Protein AF-A0A222NUR9-F1 (afdb_monomer_lite)

Sequence (170 aa):
LKLKMSQKSSRAAVRRMSTGLSREEIRELKDIFQMFDADDSGTIDTAELGGIMKMLGKNLKEKELKRMIKKIDTDGNGTVDFPEFVQYICTHSHPVDEEEELREAFKVFDKNGDGLITAGEVKQVLKSMGENLSDEEIHKMIVSVGKSGAEQINYEDFVELAKRKKEEYD

Foldseek 3Di:
DDDDDPPPVVVVVLVVLVPDDDPVRLVVLVVVVCQLPVVPPQWHALVSVQVVCVVVVHRDDSVVSQVVQVVQPPVPPRIHHSVSSSVCCSVCVDCVVVLVVLVVVQCQQCVVPPQKGALVSVCVSCVVVVHHDDSVVSQCLCVVQPPPPDRIDGSVSSSVSVVVVVVVVD

Radius of gyration: 20.98 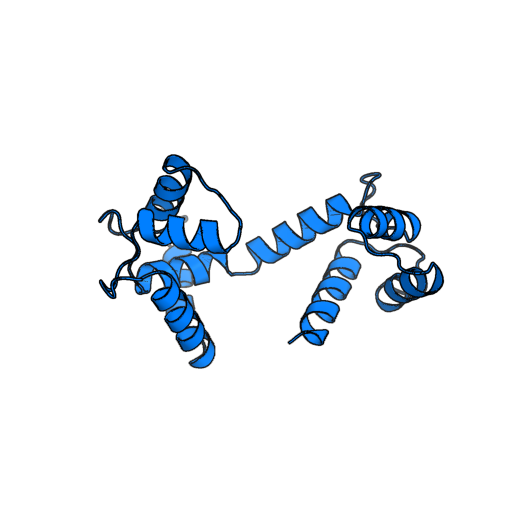Å; chains: 1; bounding box: 42×43×56 Å

InterPro domains:
  IPR002048 EF-hand domain [PF13499] (28-89)
  IPR002048 EF-hand domain [PF13499] (99-162)
  IPR002048 EF-hand domain [PS50222] (24-59)
  IPR002048 EF-hand domain [PS50222] (60-95)
  IPR002048 EF-hand domain [PS50222] (97-132)
  IPR002048 EF-hand domain [SM00054] (28-56)
  IPR002048 EF-hand domain [SM00054] (64-92)
  IPR002048 EF-hand domain [SM00054] (101-129)
  IPR002048 EF-hand domain [SM00054] (137-165)
  IPR011992 EF-hand domain pair [SSF47473] (11-163)
  IPR018247 EF-Hand 1, calcium-binding site [PS00018] (37-49)
  IPR018247 EF-Hand 1, calcium-binding site [PS00018] (73-85)
  IPR018247 EF-Hand 1, calcium-binding site [PS00018] (110-122)
  IPR050230 Calmodulin/Myosin light chain/Troponin C-like [PTHR23048] (19-163)

Secondary structure (DSSP, 8-state):
---SSSSHHHHHHHHHHTT---HHHHHHHHHHHHHH-TT--SEE-HHHHHHHHHHTT----HHHHHHHHHHH-SS-SSSEEHHHHHHHHHHHSSTHHHHHHHHHHHHHH-SS-SS-EEHHHHHHHHHHTT----HHHHHHHHHHHSTTS-SEE-HHHHHHHHHHHHTTT-

pLDDT: mean 72.7, std 15.61, range [35.75, 89.69]

Structure (mmCIF, N/CA/C/O backbone):
data_AF-A0A222NUR9-F1
#
_entry.id   AF-A0A222NUR9-F1
#
loop_
_atom_site.group_PDB
_atom_site.id
_atom_site.type_symbol
_atom_site.label_atom_id
_atom_site.label_alt_id
_atom_site.label_comp_id
_atom_site.label_asym_id
_atom_site.label_entity_id
_atom_site.label_seq_id
_atom_site.pdbx_PDB_ins_code
_atom_site.Cartn_x
_atom_site.Cartn_y
_atom_site.Cartn_z
_atom_site.occupancy
_atom_site.B_iso_or_equiv
_atom_site.auth_seq_id
_atom_site.auth_comp_id
_atom_site.auth_asym_id
_atom_site.auth_atom_id
_atom_site.pdbx_PDB_model_num
ATOM 1 N N . LEU A 1 1 ? 13.372 -29.214 25.435 1.00 37.06 1 LEU A N 1
ATOM 2 C CA . LEU A 1 1 ? 13.707 -27.773 25.559 1.00 37.06 1 LEU A CA 1
ATOM 3 C C . LEU A 1 1 ? 13.800 -27.131 24.170 1.00 37.06 1 LEU A C 1
ATOM 5 O O . LEU A 1 1 ? 14.892 -26.952 23.655 1.00 37.06 1 LEU A O 1
ATOM 9 N N . LYS A 1 2 ? 12.672 -26.821 23.522 1.00 39.59 2 LYS A N 1
ATOM 10 C CA . LYS A 1 2 ? 12.656 -26.067 22.255 1.00 39.59 2 LYS A CA 1
ATOM 11 C C . LYS A 1 2 ? 11.380 -25.236 22.183 1.00 39.59 2 LYS A C 1
ATOM 13 O O . LYS A 1 2 ? 10.421 -25.695 21.589 1.00 39.59 2 LYS A O 1
ATOM 18 N N . LEU A 1 3 ? 11.343 -24.069 22.836 1.00 35.84 3 LEU A N 1
ATOM 19 C CA . LEU A 1 3 ? 10.301 -23.060 22.578 1.00 35.84 3 LEU A CA 1
ATOM 20 C C . LEU A 1 3 ? 10.593 -21.703 23.252 1.00 35.84 3 LEU A C 1
ATOM 22 O O . LEU A 1 3 ? 9.815 -21.246 24.078 1.00 35.84 3 LEU A O 1
ATOM 26 N N . LYS A 1 4 ? 11.729 -21.046 22.966 1.00 40.03 4 LYS A N 1
ATOM 27 C CA . LYS A 1 4 ? 11.968 -19.661 23.456 1.00 40.03 4 LYS A CA 1
ATOM 28 C C . LYS A 1 4 ? 12.671 -18.707 22.477 1.00 40.03 4 LYS A C 1
ATOM 30 O O . LYS A 1 4 ? 13.127 -17.652 22.902 1.00 40.03 4 LYS A O 1
ATOM 35 N N . MET A 1 5 ? 12.721 -19.009 21.176 1.00 39.69 5 MET A N 1
ATOM 36 C CA . MET A 1 5 ? 13.385 -18.121 20.197 1.00 39.69 5 MET A CA 1
ATOM 37 C C . MET A 1 5 ? 12.454 -17.404 19.206 1.00 39.69 5 MET A C 1
ATOM 39 O O . MET A 1 5 ? 12.948 -16.648 18.384 1.00 39.69 5 MET A O 1
ATOM 43 N N . SER A 1 6 ? 11.125 -17.537 19.322 1.00 45.09 6 SER A N 1
ATOM 44 C CA . SER A 1 6 ? 10.184 -16.908 18.369 1.00 45.09 6 SER A CA 1
ATOM 45 C C . SER A 1 6 ? 9.443 -15.660 18.882 1.00 45.09 6 SER A C 1
ATOM 47 O O . SER A 1 6 ? 8.644 -15.093 18.150 1.00 45.09 6 SER A O 1
ATOM 49 N N . GLN A 1 7 ? 9.682 -15.201 20.117 1.00 42.78 7 GLN A N 1
ATOM 50 C CA . GLN A 1 7 ? 8.966 -14.037 20.684 1.00 42.78 7 GLN A CA 1
ATOM 51 C C . GLN A 1 7 ? 9.845 -12.812 20.987 1.00 42.78 7 GLN A C 1
ATOM 53 O O . GLN A 1 7 ? 9.332 -11.765 21.373 1.00 42.78 7 GLN A O 1
ATOM 58 N N . LYS A 1 8 ? 11.172 -12.907 20.825 1.00 38.25 8 LYS A N 1
ATOM 59 C CA . LYS A 1 8 ? 12.078 -11.770 21.079 1.00 38.25 8 LYS A CA 1
ATOM 60 C C . LYS A 1 8 ? 12.257 -10.841 19.872 1.00 38.25 8 LYS A C 1
ATOM 62 O O . LYS A 1 8 ? 12.599 -9.682 20.074 1.00 38.25 8 LYS A O 1
ATOM 67 N N . SER A 1 9 ? 11.999 -11.318 18.653 1.00 38.28 9 SER A N 1
ATOM 68 C CA . SER A 1 9 ? 12.180 -10.525 17.427 1.00 38.28 9 SER A CA 1
ATOM 69 C C . SER A 1 9 ? 11.031 -9.526 17.195 1.00 38.28 9 SER A C 1
ATOM 71 O O . SER A 1 9 ? 11.271 -8.396 16.781 1.00 38.28 9 SER A O 1
ATOM 73 N N . SER A 1 10 ? 9.805 -9.865 17.611 1.00 47.09 10 SER A N 1
ATOM 74 C CA . SER A 1 10 ? 8.622 -9.005 17.456 1.00 47.09 10 SER A CA 1
ATOM 75 C C . SER A 1 10 ? 8.628 -7.767 18.364 1.00 47.09 10 SER A C 1
ATOM 77 O O . SER A 1 10 ? 8.265 -6.685 17.922 1.00 47.09 10 SER A O 1
ATOM 79 N N . ARG A 1 11 ? 9.113 -7.856 19.612 1.00 41.00 11 ARG A N 1
ATOM 80 C CA . ARG A 1 11 ? 9.116 -6.694 20.534 1.00 41.00 11 ARG A CA 1
ATOM 81 C C . ARG A 1 11 ? 10.187 -5.645 20.212 1.00 41.00 11 ARG A C 1
ATOM 83 O O . ARG A 1 11 ? 10.019 -4.483 20.567 1.00 41.00 11 ARG A O 1
ATOM 90 N N . ALA A 1 12 ? 11.285 -6.037 19.563 1.00 36.88 12 ALA A N 1
ATOM 91 C CA . ALA A 1 12 ? 12.357 -5.114 19.183 1.00 36.88 12 ALA A CA 1
ATOM 92 C C . ALA A 1 12 ? 12.044 -4.347 17.886 1.00 36.88 12 ALA A C 1
ATOM 94 O O . ALA A 1 12 ? 12.444 -3.192 17.768 1.00 36.88 12 ALA A O 1
ATOM 95 N N . ALA A 1 13 ? 11.297 -4.959 16.957 1.00 40.28 13 ALA A N 1
ATOM 96 C CA . ALA A 1 13 ? 10.778 -4.287 15.767 1.00 40.28 13 ALA A CA 1
ATOM 97 C C . ALA A 1 13 ? 9.700 -3.255 16.139 1.00 40.28 13 ALA A C 1
ATOM 99 O O . ALA A 1 13 ? 9.825 -2.091 15.775 1.00 40.28 13 ALA A O 1
ATOM 100 N N . VAL A 1 14 ? 8.735 -3.631 16.991 1.00 41.34 14 VAL A N 1
ATOM 101 C CA . VAL A 1 14 ? 7.692 -2.712 17.496 1.00 41.34 14 VAL A CA 1
ATOM 102 C C . VAL A 1 14 ? 8.301 -1.489 18.199 1.00 41.34 14 VAL A C 1
ATOM 104 O O . VAL A 1 14 ? 7.859 -0.366 17.991 1.00 41.34 14 VAL A O 1
ATOM 107 N N . ARG A 1 15 ? 9.382 -1.676 18.970 1.00 35.75 15 ARG A N 1
ATOM 108 C CA . ARG A 1 15 ? 10.069 -0.590 19.692 1.00 35.75 15 ARG A CA 1
ATOM 109 C C . ARG A 1 15 ? 10.948 0.311 18.807 1.00 35.75 15 ARG A C 1
ATOM 111 O O . ARG A 1 15 ? 11.307 1.395 19.250 1.00 35.75 15 ARG A O 1
ATOM 118 N N . ARG A 1 16 ? 11.324 -0.121 17.598 1.00 38.56 16 ARG A N 1
ATOM 119 C CA . ARG A 1 16 ? 12.007 0.743 16.614 1.00 38.56 16 ARG A CA 1
ATOM 120 C C . ARG A 1 16 ? 11.020 1.540 15.756 1.00 38.56 16 ARG A C 1
ATOM 122 O O . ARG A 1 16 ? 11.389 2.601 15.270 1.00 38.56 16 ARG A O 1
ATOM 129 N N . MET A 1 17 ? 9.790 1.049 15.595 1.00 44.91 17 MET A N 1
ATOM 130 C CA . MET A 1 17 ? 8.778 1.657 14.721 1.00 44.91 17 MET A CA 1
ATOM 131 C C . MET A 1 17 ? 7.938 2.737 15.416 1.00 44.91 17 MET A C 1
ATOM 133 O O . MET A 1 17 ? 7.455 3.641 14.751 1.00 44.91 17 MET A O 1
ATOM 137 N N . SER A 1 18 ? 7.870 2.750 16.752 1.00 41.34 18 SER A N 1
ATOM 138 C CA . SER A 1 18 ? 7.287 3.871 17.508 1.00 41.34 18 SER A CA 1
ATOM 139 C C . SER A 1 18 ? 8.177 5.127 17.573 1.00 41.34 18 SER A C 1
ATOM 141 O O . SER A 1 18 ? 7.814 6.102 18.225 1.00 41.34 18 SER A O 1
ATOM 143 N N . THR A 1 19 ? 9.347 5.125 16.921 1.00 42.56 19 THR A N 1
ATOM 144 C CA . THR A 1 19 ? 10.326 6.229 16.968 1.00 42.56 19 THR A CA 1
ATOM 145 C C . THR A 1 19 ? 10.740 6.770 15.593 1.00 42.56 19 THR A C 1
ATOM 147 O O . THR A 1 19 ? 11.736 7.483 15.522 1.00 42.56 19 THR A O 1
ATOM 150 N N . GLY A 1 20 ? 10.040 6.410 14.508 1.00 52.12 20 GLY A N 1
ATOM 151 C CA . GLY A 1 20 ? 10.536 6.629 13.140 1.00 52.12 20 GLY A CA 1
ATOM 152 C C . GLY A 1 20 ? 9.663 7.444 12.186 1.00 52.12 20 GLY A C 1
ATOM 153 O O . GLY A 1 20 ? 10.158 7.759 11.113 1.00 52.12 20 GLY A O 1
ATOM 154 N N . LEU A 1 21 ? 8.420 7.785 12.537 1.00 58.97 21 LEU A N 1
ATOM 155 C CA . LEU A 1 21 ? 7.594 8.631 11.670 1.00 58.97 21 LEU A CA 1
ATOM 156 C C . LEU A 1 21 ? 8.026 10.097 11.794 1.00 58.97 21 LEU A C 1
ATOM 158 O O . LEU A 1 21 ? 8.197 10.616 12.905 1.00 58.97 21 LEU A O 1
ATOM 162 N N . SER A 1 22 ? 8.198 10.759 10.654 1.00 64.56 22 SER A N 1
ATOM 163 C CA . SER A 1 22 ? 8.367 12.208 10.568 1.00 64.56 22 SER A CA 1
ATOM 164 C C . SER A 1 22 ? 7.130 12.932 11.114 1.00 64.56 22 SER A C 1
ATOM 166 O O . SER A 1 22 ? 6.054 12.355 11.295 1.00 64.56 22 SER A O 1
ATOM 168 N N . ARG A 1 23 ? 7.273 14.224 11.430 1.00 65.81 23 ARG A N 1
ATOM 169 C CA . ARG A 1 23 ? 6.131 15.005 11.940 1.00 65.81 23 ARG A CA 1
ATOM 170 C C . ARG A 1 23 ? 5.054 15.156 10.872 1.00 65.81 23 ARG A C 1
ATOM 172 O O . ARG A 1 23 ? 3.881 15.260 11.214 1.00 65.81 23 ARG A O 1
ATOM 179 N N . GLU A 1 24 ? 5.479 15.178 9.619 1.00 66.88 24 GLU A N 1
ATOM 180 C CA . GLU A 1 24 ? 4.665 15.258 8.421 1.00 66.88 24 GLU A CA 1
ATOM 181 C C . GLU A 1 24 ? 3.821 13.987 8.264 1.00 66.88 24 GLU A C 1
ATOM 183 O O . GLU A 1 24 ? 2.599 14.088 8.253 1.00 66.88 24 GLU A O 1
ATOM 188 N N . GLU A 1 25 ? 4.431 12.798 8.318 1.00 64.19 25 GLU A N 1
ATOM 189 C CA . GLU A 1 25 ? 3.698 11.521 8.258 1.00 64.19 25 GLU A CA 1
ATOM 190 C C . GLU A 1 25 ? 2.704 11.377 9.418 1.00 64.19 25 GLU A C 1
ATOM 192 O O . GLU A 1 25 ? 1.558 10.988 9.220 1.00 64.19 25 GLU A O 1
ATOM 197 N N . ILE A 1 26 ? 3.093 11.740 10.647 1.00 71.62 26 ILE A N 1
ATOM 198 C CA . ILE A 1 26 ? 2.165 11.706 11.794 1.00 71.62 26 ILE A CA 1
ATOM 199 C C . ILE A 1 26 ? 0.970 12.635 11.560 1.00 71.62 26 ILE A C 1
ATOM 201 O O . ILE A 1 26 ? -0.145 12.318 11.976 1.00 71.62 26 ILE A O 1
ATOM 205 N N . ARG A 1 27 ? 1.196 13.790 10.927 1.00 73.81 27 ARG A N 1
ATOM 206 C CA . ARG A 1 27 ? 0.136 14.746 10.618 1.00 73.81 27 ARG A CA 1
ATOM 207 C C . ARG A 1 27 ? -0.804 14.197 9.554 1.00 73.81 27 ARG A C 1
ATOM 209 O O . ARG A 1 27 ? -2.005 14.228 9.777 1.00 73.81 27 ARG A O 1
ATOM 216 N N . GLU A 1 28 ? -0.275 13.636 8.474 1.00 72.38 28 GLU A N 1
ATOM 217 C CA . GLU A 1 28 ? -1.077 13.001 7.425 1.00 72.38 28 GLU A CA 1
ATOM 218 C C . GLU A 1 28 ? -1.909 11.843 7.976 1.00 72.38 28 GLU A C 1
ATOM 220 O O . GLU A 1 28 ? -3.108 11.770 7.730 1.00 72.38 28 GLU A O 1
ATOM 225 N N . LEU A 1 29 ? -1.316 10.979 8.806 1.00 73.62 29 LEU A N 1
ATOM 226 C CA . LEU A 1 29 ? -2.049 9.887 9.449 1.00 73.62 29 LEU A CA 1
ATOM 227 C C . LEU A 1 29 ? -3.146 10.387 10.379 1.00 73.62 29 LEU A C 1
ATOM 229 O O . LEU A 1 29 ? -4.181 9.736 10.508 1.00 73.62 29 LEU A O 1
ATOM 233 N N . LYS A 1 30 ? -2.934 11.533 11.024 1.00 80.38 30 LYS A N 1
ATOM 234 C CA . LYS A 1 30 ? -3.940 12.161 11.873 1.00 80.38 30 LYS A CA 1
ATOM 235 C C . LYS A 1 30 ? -5.069 12.780 11.057 1.00 80.38 30 LYS A C 1
ATOM 237 O O . LYS A 1 30 ? -6.223 12.596 11.427 1.00 80.38 30 LYS A O 1
ATOM 242 N N . ASP A 1 31 ? -4.747 13.446 9.954 1.00 80.94 31 ASP A N 1
ATOM 243 C CA . ASP A 1 31 ? -5.738 14.003 9.034 1.00 80.94 31 ASP A CA 1
ATOM 244 C C . ASP A 1 31 ? -6.581 12.869 8.427 1.00 80.94 31 ASP A C 1
ATOM 246 O O . ASP A 1 31 ? -7.807 12.942 8.423 1.00 80.94 31 ASP A O 1
ATOM 250 N N . ILE A 1 32 ? -5.942 11.766 8.021 1.00 79.56 32 ILE A N 1
ATOM 251 C CA . ILE A 1 32 ? -6.625 10.553 7.562 1.00 79.56 32 ILE A CA 1
ATOM 252 C C . ILE A 1 32 ? -7.512 9.990 8.675 1.00 79.56 32 ILE A C 1
ATOM 254 O O . ILE A 1 32 ? -8.687 9.753 8.430 1.00 79.56 32 ILE A O 1
ATOM 258 N N . PHE A 1 33 ? -6.995 9.806 9.893 1.00 81.19 33 PHE A N 1
ATOM 259 C CA . PHE A 1 33 ? -7.777 9.285 11.019 1.00 81.19 33 PHE A CA 1
ATOM 260 C C . PHE A 1 33 ? -9.029 10.129 11.292 1.00 81.19 33 PHE A C 1
ATOM 262 O O . PHE A 1 33 ? -10.110 9.571 11.437 1.00 81.19 33 PHE A O 1
ATOM 269 N N . GLN A 1 34 ? -8.911 11.459 11.264 1.00 85.06 34 GLN A N 1
ATOM 270 C CA . GLN A 1 34 ? -10.052 12.371 11.407 1.00 85.06 34 GLN A CA 1
ATOM 271 C C . GLN A 1 34 ? -11.049 12.291 10.249 1.00 85.06 34 GLN A C 1
ATOM 273 O O . GLN A 1 34 ? -12.221 12.599 10.426 1.00 85.06 34 GLN A O 1
ATOM 278 N N . MET A 1 35 ? -10.621 11.881 9.053 1.00 80.88 35 MET A N 1
ATOM 279 C CA . MET A 1 35 ? -11.573 11.596 7.980 1.00 80.88 35 MET A CA 1
ATOM 280 C C . MET A 1 35 ? -12.408 10.348 8.276 1.00 80.88 35 MET A C 1
ATOM 282 O O . MET A 1 35 ? -13.540 10.279 7.807 1.00 80.88 35 MET A O 1
ATOM 286 N N . PHE A 1 36 ? -11.866 9.369 9.007 1.00 81.62 36 PHE A N 1
ATOM 287 C CA . PHE A 1 36 ? -12.603 8.168 9.406 1.00 81.62 36 PHE A CA 1
ATOM 288 C C . PHE A 1 36 ? -13.490 8.405 10.635 1.00 81.62 36 PHE A C 1
ATOM 290 O O . PHE A 1 36 ? -14.644 7.998 10.594 1.00 81.62 36 PHE A O 1
ATOM 297 N N . ASP A 1 37 ? -12.964 9.058 11.673 1.00 86.38 37 ASP A N 1
ATOM 298 C CA . ASP A 1 37 ? -13.642 9.386 12.940 1.00 86.38 37 ASP A CA 1
ATOM 299 C C . ASP A 1 37 ? -14.607 10.569 12.751 1.00 86.38 37 ASP A C 1
ATOM 301 O O . ASP A 1 37 ? -14.303 11.722 13.057 1.00 86.38 37 ASP A O 1
ATOM 305 N N . ALA A 1 38 ? -15.759 10.297 12.138 1.00 81.38 38 ALA A N 1
ATOM 306 C CA . ALA A 1 38 ? -16.695 11.325 11.690 1.00 81.38 38 ALA A CA 1
ATOM 307 C C . ALA A 1 38 ? -17.453 11.983 12.850 1.00 81.38 38 ALA A C 1
ATOM 309 O O . ALA A 1 38 ? -18.005 13.076 12.678 1.00 81.38 38 ALA A O 1
ATOM 310 N N . ASP A 1 39 ? -17.525 11.307 13.997 1.00 85.38 39 ASP A N 1
ATOM 311 C CA . ASP A 1 39 ? -18.160 11.812 15.211 1.00 85.38 39 ASP A CA 1
ATOM 312 C C . ASP A 1 39 ? -17.169 12.378 16.246 1.00 85.38 39 ASP A C 1
ATOM 314 O O . ASP A 1 39 ? -17.605 12.811 17.319 1.00 85.38 39 ASP A O 1
ATOM 318 N N . ASP A 1 40 ? -15.875 12.453 15.901 1.00 85.38 40 ASP A N 1
ATOM 319 C CA . ASP A 1 40 ? -14.778 12.882 16.779 1.00 85.38 40 ASP A CA 1
ATOM 320 C C . ASP A 1 40 ? -14.758 12.105 18.121 1.00 85.38 40 ASP A C 1
ATOM 322 O O . ASP A 1 40 ? -14.390 12.647 19.175 1.00 85.38 40 ASP A O 1
ATOM 326 N N . SER A 1 41 ? -15.169 10.831 18.118 1.00 86.69 41 SER A N 1
ATOM 327 C CA . SER A 1 41 ? -15.137 9.959 19.300 1.00 86.69 41 SER A CA 1
ATOM 328 C C . SER A 1 41 ? -13.715 9.597 19.733 1.00 86.69 41 SER A C 1
ATOM 330 O O . SER A 1 41 ? -13.496 9.178 20.876 1.00 86.69 41 SER A O 1
ATOM 332 N N . GLY A 1 42 ? -12.731 9.793 18.852 1.00 85.69 42 GLY A N 1
ATOM 333 C CA . GLY A 1 42 ? -11.341 9.400 19.041 1.00 85.69 42 GLY A CA 1
ATOM 334 C C . GLY A 1 42 ? -11.078 7.932 18.707 1.00 85.69 42 GLY A C 1
ATOM 335 O O . GLY A 1 42 ? -9.973 7.444 18.972 1.00 85.69 42 GLY A O 1
ATOM 336 N N . THR A 1 43 ? -12.063 7.230 18.144 1.00 89.62 43 THR A N 1
ATOM 337 C CA . THR A 1 43 ? -12.002 5.808 17.788 1.00 89.62 43 THR A CA 1
ATOM 338 C C . THR A 1 43 ? -12.778 5.547 16.506 1.00 89.62 43 THR A C 1
ATOM 340 O O . THR A 1 43 ? -13.862 6.072 16.349 1.00 89.62 43 THR A O 1
ATOM 343 N N . ILE A 1 44 ? -12.272 4.686 15.624 1.00 88.38 44 ILE A N 1
ATOM 344 C CA . ILE A 1 44 ? -12.965 4.323 14.384 1.00 88.38 44 ILE A CA 1
ATOM 345 C C . ILE A 1 44 ? -13.790 3.061 14.611 1.00 88.38 44 ILE A C 1
ATOM 347 O O . ILE A 1 44 ? -13.243 1.993 14.922 1.00 88.38 44 ILE A O 1
ATOM 351 N N . ASP A 1 45 ? -15.096 3.149 14.392 1.00 89.69 45 ASP A N 1
ATOM 352 C CA . ASP A 1 45 ? -15.991 2.001 14.449 1.00 89.69 45 ASP A CA 1
ATOM 353 C C . ASP A 1 45 ? -16.208 1.320 13.075 1.00 89.69 45 ASP A C 1
ATOM 355 O O . ASP A 1 45 ? -15.726 1.730 12.012 1.00 89.69 45 ASP A O 1
ATOM 359 N N . THR A 1 46 ? -16.936 0.197 13.070 1.00 88.75 46 THR A N 1
ATOM 360 C CA . THR A 1 46 ? -17.228 -0.537 11.824 1.00 88.75 46 THR A CA 1
ATOM 361 C C . THR A 1 46 ? -18.074 0.243 10.812 1.00 88.75 46 THR A C 1
ATOM 363 O O . THR A 1 46 ? -17.975 -0.032 9.613 1.00 88.75 46 THR A O 1
ATOM 366 N N . ALA A 1 47 ? -18.945 1.141 11.273 1.00 86.94 47 ALA A N 1
ATOM 367 C CA . ALA A 1 47 ? -19.827 1.930 10.423 1.00 86.94 47 ALA A CA 1
ATOM 368 C C . ALA A 1 47 ? -19.050 3.066 9.752 1.00 86.94 47 ALA A C 1
ATOM 370 O O . ALA A 1 47 ? -19.188 3.262 8.543 1.00 86.94 47 ALA A O 1
ATOM 371 N N . GLU A 1 48 ? -18.180 3.728 10.503 1.00 88.75 48 GLU A N 1
ATOM 372 C CA . GLU A 1 48 ? -17.256 4.760 10.041 1.00 88.75 48 GLU A CA 1
ATOM 373 C C . GLU A 1 48 ? -16.270 4.225 9.001 1.00 88.75 48 GLU A C 1
ATOM 375 O O . GLU A 1 48 ? -16.191 4.741 7.880 1.00 88.75 48 GLU A O 1
ATOM 380 N N . LEU A 1 49 ? -15.624 3.088 9.293 1.00 84.50 49 LEU A N 1
ATOM 381 C CA . LEU A 1 49 ? -14.782 2.388 8.321 1.00 84.50 49 LEU A CA 1
ATOM 382 C C . LEU A 1 49 ? -15.566 2.036 7.044 1.00 84.50 49 LEU A C 1
ATOM 384 O O . LEU A 1 49 ? -15.055 2.162 5.929 1.00 84.50 49 LEU A O 1
ATOM 388 N N . GLY A 1 50 ? -16.822 1.605 7.191 1.00 82.75 50 GLY A N 1
ATOM 389 C CA . GLY A 1 50 ? -17.707 1.301 6.068 1.00 82.75 50 GLY A CA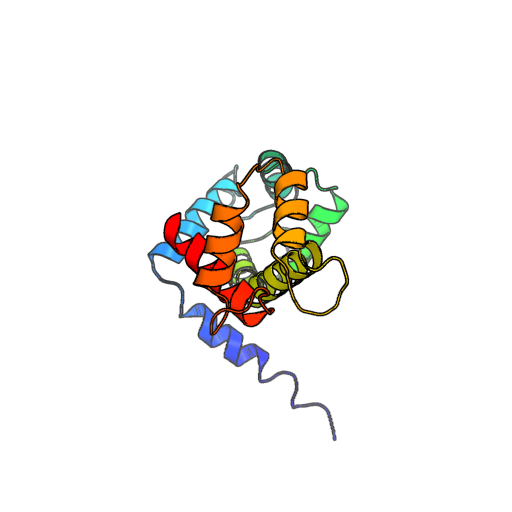 1
ATOM 390 C C . GLY A 1 50 ? -18.074 2.527 5.230 1.00 82.75 50 GLY A C 1
ATOM 391 O O . GLY A 1 50 ? -18.112 2.441 3.999 1.00 82.75 50 GLY A O 1
ATOM 392 N N . GLY A 1 51 ? -18.312 3.667 5.881 1.00 82.25 51 GLY A N 1
ATOM 393 C CA . GLY A 1 51 ? -18.597 4.946 5.238 1.00 82.25 51 GLY A CA 1
ATOM 394 C C . GLY A 1 51 ? -17.455 5.386 4.329 1.00 82.25 51 GLY A C 1
ATOM 395 O O . GLY A 1 51 ? -17.681 5.677 3.150 1.00 82.25 51 GLY A O 1
ATOM 396 N N . ILE A 1 52 ? -16.222 5.322 4.831 1.00 77.12 52 ILE A N 1
ATOM 397 C CA . ILE A 1 52 ? -15.043 5.697 4.048 1.00 77.12 52 ILE A CA 1
ATOM 398 C C . ILE A 1 52 ? -14.747 4.702 2.932 1.00 77.12 52 ILE A C 1
ATOM 400 O O . ILE A 1 52 ? -14.499 5.117 1.801 1.00 77.12 52 ILE A O 1
ATOM 404 N N . MET A 1 53 ? -14.856 3.394 3.179 1.00 73.44 53 MET A N 1
ATOM 405 C CA . MET A 1 53 ? -14.670 2.393 2.118 1.00 73.44 53 MET A CA 1
ATOM 406 C C . MET A 1 53 ? -15.648 2.622 0.961 1.00 73.44 53 MET A C 1
ATOM 408 O O . MET A 1 53 ? -15.261 2.549 -0.206 1.00 73.44 53 MET A O 1
ATOM 412 N N . LYS A 1 54 ? -16.889 3.009 1.274 1.00 74.69 54 LYS A N 1
ATOM 413 C CA . LYS A 1 54 ? -17.888 3.377 0.271 1.00 74.69 54 LYS A CA 1
ATOM 414 C C . LYS A 1 54 ? -17.527 4.662 -0.482 1.00 74.69 54 LYS A C 1
ATOM 416 O O . LYS A 1 54 ? -17.738 4.703 -1.693 1.00 74.69 54 LYS A O 1
ATOM 421 N N . MET A 1 55 ? -16.969 5.676 0.187 1.00 67.19 55 MET A N 1
ATOM 422 C CA . MET A 1 55 ? -16.448 6.885 -0.478 1.00 67.19 55 MET A CA 1
ATOM 423 C C . MET A 1 55 ? -15.272 6.570 -1.410 1.00 67.19 55 MET A C 1
ATOM 425 O O . MET A 1 55 ? -15.190 7.141 -2.492 1.00 67.19 55 MET A O 1
ATOM 429 N N . LEU A 1 56 ? -14.428 5.601 -1.050 1.00 61.31 56 LEU A N 1
ATOM 430 C CA . LEU A 1 56 ? -13.339 5.082 -1.889 1.00 61.31 56 LEU A CA 1
ATOM 431 C C . LEU A 1 56 ? -13.821 4.121 -2.996 1.00 61.31 56 LEU A C 1
ATOM 433 O O . LEU A 1 56 ? -13.014 3.470 -3.658 1.00 61.31 56 LEU A O 1
ATOM 437 N N . GLY A 1 57 ? -15.137 3.980 -3.189 1.00 64.81 57 GLY A N 1
ATOM 438 C CA . GLY A 1 57 ? -15.731 3.111 -4.208 1.00 64.81 57 GLY A CA 1
ATOM 439 C C . GLY A 1 57 ? -15.680 1.612 -3.885 1.00 64.81 57 GLY A C 1
ATOM 440 O O . GLY A 1 57 ? -16.098 0.795 -4.707 1.00 64.81 57 GLY A O 1
ATOM 441 N N . LYS A 1 58 ? -15.215 1.222 -2.691 1.00 64.50 58 LYS A N 1
ATOM 442 C CA . LYS A 1 58 ? -15.167 -0.169 -2.220 1.00 64.50 58 LYS A CA 1
ATOM 443 C C . LYS A 1 58 ? -16.373 -0.478 -1.333 1.00 64.50 58 LYS A C 1
ATOM 445 O O . LYS A 1 58 ? -16.450 -0.080 -0.176 1.00 64.50 58 LYS A O 1
ATOM 450 N N . ASN A 1 59 ? -17.320 -1.254 -1.852 1.00 72.81 59 ASN A N 1
ATOM 451 C CA . ASN A 1 59 ? -18.503 -1.651 -1.087 1.00 72.81 59 ASN A CA 1
ATOM 452 C C . ASN A 1 59 ? -18.259 -2.967 -0.326 1.00 72.81 59 ASN A C 1
ATOM 454 O O . ASN A 1 59 ? -18.627 -4.047 -0.793 1.00 72.81 59 ASN A O 1
ATOM 458 N N . LEU A 1 60 ? -17.591 -2.877 0.824 1.00 76.12 60 LEU A N 1
ATOM 459 C CA . LEU A 1 60 ? -17.284 -4.031 1.673 1.00 76.12 60 LEU A CA 1
ATOM 460 C C . LEU A 1 60 ? -18.501 -4.469 2.496 1.00 76.12 60 LEU A C 1
ATOM 462 O O . LEU A 1 60 ? -19.296 -3.649 2.956 1.00 76.12 60 LEU A O 1
ATOM 466 N N . LYS A 1 6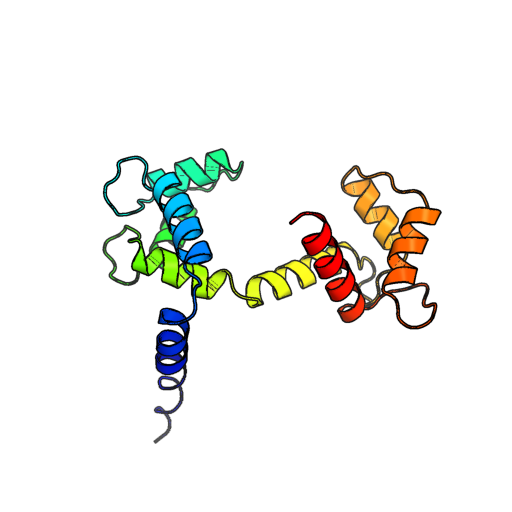1 ? -18.646 -5.779 2.722 1.00 81.62 61 LYS A N 1
ATOM 467 C CA . LYS A 1 61 ? -19.717 -6.311 3.580 1.00 81.62 61 LYS A CA 1
ATOM 468 C C . LYS A 1 61 ? -19.388 -6.076 5.052 1.00 81.62 61 LYS A C 1
ATOM 470 O O . LYS A 1 61 ? -18.231 -6.113 5.452 1.00 81.62 61 LYS A O 1
ATOM 475 N N . GLU A 1 62 ? -20.409 -6.004 5.901 1.00 82.50 62 GLU A N 1
ATOM 476 C CA . GLU A 1 62 ? -20.238 -5.848 7.356 1.00 82.50 62 GLU A CA 1
ATOM 477 C C . GLU A 1 62 ? -19.298 -6.907 7.969 1.00 82.50 62 GLU A C 1
ATOM 479 O O . GLU A 1 62 ? -18.487 -6.618 8.844 1.00 82.50 62 GLU A O 1
ATOM 484 N N . LYS A 1 63 ? -19.338 -8.145 7.459 1.00 82.94 63 LYS A N 1
ATOM 485 C CA . LYS A 1 63 ? -18.426 -9.220 7.881 1.00 82.94 63 LYS A CA 1
ATOM 486 C C . LYS A 1 63 ? -16.961 -8.943 7.514 1.00 82.94 63 LYS A C 1
ATOM 488 O O . LYS A 1 63 ? -16.067 -9.409 8.211 1.00 82.94 63 LYS A O 1
ATOM 493 N N . GLU A 1 64 ? -16.705 -8.248 6.411 1.00 78.50 64 GLU A N 1
ATOM 494 C CA . GLU A 1 64 ? -15.362 -7.824 5.996 1.00 78.50 64 GLU A CA 1
ATOM 495 C C . GLU A 1 64 ? -14.873 -6.674 6.861 1.00 78.50 64 GLU A C 1
ATOM 497 O O . GLU A 1 64 ? -13.789 -6.787 7.424 1.00 78.50 64 GLU A O 1
ATOM 502 N N . LEU A 1 65 ? -15.715 -5.663 7.079 1.00 82.12 65 LEU A N 1
ATOM 503 C CA . LEU A 1 65 ? -15.420 -4.532 7.961 1.00 82.12 65 LEU A CA 1
ATOM 504 C C . LEU A 1 65 ? -15.096 -5.000 9.387 1.00 82.12 65 LEU A C 1
ATOM 506 O O . LEU A 1 65 ? -14.050 -4.660 9.928 1.00 82.12 65 LEU A O 1
ATOM 510 N N . LYS A 1 66 ? -15.909 -5.901 9.957 1.00 83.50 66 LYS A N 1
ATOM 511 C CA . LYS A 1 66 ? -15.641 -6.512 11.272 1.00 83.50 66 LYS A CA 1
ATOM 512 C C . LYS A 1 66 ? -14.337 -7.300 11.317 1.00 83.50 66 LYS A C 1
ATOM 514 O O . LYS A 1 66 ? -13.681 -7.339 12.352 1.00 83.50 66 LYS A O 1
ATOM 519 N N . ARG A 1 67 ? -13.960 -7.964 10.218 1.00 82.69 67 ARG A N 1
ATOM 520 C CA . ARG A 1 67 ? -12.667 -8.660 10.136 1.00 82.69 67 ARG A CA 1
ATOM 521 C C . ARG A 1 67 ? -11.503 -7.680 10.084 1.00 82.69 67 ARG A C 1
ATOM 523 O O . ARG A 1 67 ? -10.472 -7.995 10.662 1.00 82.69 67 ARG A O 1
ATOM 530 N N . MET A 1 68 ? -11.666 -6.546 9.406 1.00 81.00 68 MET A N 1
ATOM 531 C CA . MET A 1 68 ? -10.651 -5.495 9.348 1.00 81.00 68 MET A CA 1
ATOM 532 C C . MET A 1 68 ? -10.457 -4.857 10.719 1.00 81.00 68 MET A C 1
ATOM 534 O O . MET A 1 68 ? -9.338 -4.892 11.215 1.00 81.00 68 MET A O 1
ATOM 538 N N . ILE A 1 69 ? -11.537 -4.413 11.373 1.00 85.12 69 ILE A N 1
ATOM 539 C CA . ILE A 1 69 ? -11.484 -3.881 12.744 1.00 85.12 69 ILE A CA 1
ATOM 540 C C . ILE A 1 69 ? -10.816 -4.892 13.672 1.00 85.12 69 ILE A C 1
ATOM 542 O O . ILE A 1 69 ? -9.785 -4.589 14.243 1.00 85.12 69 ILE A O 1
ATOM 546 N N . LYS A 1 70 ? -11.276 -6.149 13.705 1.00 84.38 70 LYS A N 1
ATOM 547 C CA . LYS A 1 70 ? -10.687 -7.194 14.561 1.00 84.38 70 LYS A CA 1
ATOM 548 C C . LYS A 1 70 ? -9.206 -7.502 14.276 1.00 84.38 70 LYS A C 1
ATOM 550 O O . LYS A 1 70 ? -8.534 -8.111 15.102 1.00 84.38 70 LYS A O 1
ATOM 555 N N . LYS A 1 71 ? -8.709 -7.193 13.076 1.00 80.50 71 LYS A N 1
ATOM 556 C CA . LYS A 1 71 ? -7.294 -7.379 12.722 1.00 80.50 71 LYS A CA 1
ATOM 557 C C . LYS A 1 71 ? -6.423 -6.251 13.293 1.00 80.50 71 LYS A C 1
ATOM 559 O O . LYS A 1 71 ? -5.231 -6.473 13.489 1.00 80.50 71 LYS A O 1
ATOM 564 N N . ILE A 1 72 ? -7.015 -5.079 13.510 1.00 81.94 72 ILE A N 1
ATOM 565 C CA . ILE A 1 72 ? -6.361 -3.853 13.973 1.00 81.94 72 ILE A CA 1
ATOM 566 C C . ILE A 1 72 ? -6.507 -3.700 15.489 1.00 81.94 72 ILE A C 1
ATOM 568 O O . ILE A 1 72 ? -5.516 -3.450 16.161 1.00 81.94 72 ILE A O 1
ATOM 572 N N . ASP A 1 73 ? -7.725 -3.911 15.981 1.00 85.75 73 ASP A N 1
ATOM 573 C CA . ASP A 1 73 ? -8.159 -3.879 17.376 1.00 85.75 73 ASP A CA 1
ATOM 574 C C . ASP A 1 73 ? -7.359 -4.895 18.208 1.00 85.75 73 ASP A C 1
ATOM 576 O O . ASP A 1 73 ? -7.585 -6.113 18.163 1.00 85.75 73 ASP A O 1
ATOM 580 N N . THR A 1 74 ? -6.350 -4.389 18.912 1.00 80.94 74 THR A N 1
ATOM 581 C CA . THR A 1 74 ? -5.442 -5.182 19.742 1.00 80.94 74 THR A CA 1
ATOM 582 C C . THR A 1 74 ? -5.922 -5.304 21.177 1.00 80.94 74 THR A C 1
ATOM 584 O O . THR A 1 74 ? -5.590 -6.299 21.836 1.00 80.94 74 THR A O 1
ATOM 587 N N . ASP A 1 75 ? -6.679 -4.323 21.666 1.00 81.50 75 ASP A N 1
ATOM 588 C CA . ASP A 1 75 ? -7.236 -4.328 23.016 1.00 81.50 75 ASP A CA 1
ATOM 589 C C . ASP A 1 75 ? -8.583 -5.082 23.111 1.00 81.50 75 ASP A C 1
ATOM 591 O O . ASP A 1 75 ? -8.978 -5.518 24.198 1.00 81.50 75 ASP A O 1
ATOM 595 N N . GLY A 1 76 ? -9.218 -5.357 21.970 1.00 83.94 76 GLY A N 1
ATOM 596 C CA . GLY A 1 76 ? -10.463 -6.102 21.831 1.00 83.94 76 GLY A CA 1
ATOM 597 C C . GLY A 1 76 ? -11.713 -5.280 22.145 1.00 83.94 76 GLY A C 1
ATOM 598 O O . GLY A 1 76 ? -12.747 -5.879 22.470 1.00 83.94 76 GLY A O 1
ATOM 599 N N . ASN A 1 77 ? -11.630 -3.948 22.113 1.00 85.44 77 ASN A N 1
ATOM 600 C CA . ASN A 1 77 ? -12.735 -3.055 22.458 1.00 85.44 77 ASN A CA 1
ATOM 601 C C . ASN A 1 77 ? -13.786 -2.925 21.333 1.00 85.44 77 ASN A C 1
ATOM 603 O O . ASN A 1 77 ? -14.882 -2.414 21.573 1.00 85.44 77 ASN A O 1
ATOM 607 N N . GLY A 1 78 ? -13.505 -3.463 20.140 1.00 84.06 78 GLY A N 1
ATOM 608 C CA . GLY A 1 78 ? -14.404 -3.458 18.985 1.00 84.06 78 GLY A CA 1
ATOM 609 C C . GLY A 1 78 ? -14.353 -2.185 18.137 1.00 84.06 78 GLY A C 1
ATOM 610 O O . GLY A 1 78 ? -15.151 -2.061 17.204 1.00 84.06 78 GLY A O 1
ATOM 611 N N . THR A 1 79 ? -13.426 -1.281 18.435 1.00 88.06 79 THR A N 1
ATOM 612 C CA . THR A 1 79 ? -13.124 -0.031 17.728 1.00 88.06 79 THR A CA 1
ATOM 613 C C . THR A 1 79 ? -11.617 0.054 17.474 1.00 88.06 79 THR A C 1
ATOM 615 O O . THR A 1 79 ? -10.870 -0.816 17.910 1.00 88.06 79 THR A O 1
ATOM 618 N N . VAL A 1 80 ? -11.163 1.042 16.706 1.00 88.31 80 VAL A N 1
ATOM 619 C CA . VAL A 1 80 ? -9.734 1.254 16.432 1.00 88.31 80 VAL A CA 1
ATOM 620 C C . VAL A 1 80 ? -9.329 2.630 16.928 1.00 88.31 80 VAL A C 1
ATOM 622 O O . VAL A 1 80 ? -9.795 3.635 16.393 1.00 88.31 80 VAL A O 1
ATOM 625 N N . ASP A 1 81 ? -8.443 2.691 17.917 1.00 88.56 81 ASP A N 1
ATOM 626 C CA . ASP A 1 81 ? -7.899 3.967 18.382 1.00 88.56 81 ASP A CA 1
ATOM 627 C C . ASP A 1 81 ? -6.749 4.478 17.488 1.00 88.56 81 ASP A C 1
ATOM 629 O O . ASP A 1 81 ? -6.236 3.779 16.608 1.00 88.56 81 ASP A O 1
ATOM 633 N N . PHE A 1 82 ? -6.342 5.738 17.671 1.00 83.56 82 PHE A N 1
ATOM 634 C CA . PHE A 1 82 ? -5.260 6.325 16.872 1.00 83.56 82 PHE A CA 1
ATOM 635 C C . PHE A 1 82 ? -3.922 5.558 16.996 1.00 83.56 82 PHE A C 1
ATOM 637 O O . PHE A 1 82 ? -3.295 5.297 15.966 1.00 83.56 82 PHE A O 1
ATOM 644 N N . PRO A 1 83 ? -3.450 5.164 18.198 1.00 83.06 83 PRO A N 1
ATOM 645 C CA . PRO A 1 83 ? -2.294 4.275 18.338 1.00 83.06 83 PRO A CA 1
ATOM 646 C C . PRO A 1 83 ? -2.391 2.963 17.546 1.00 83.06 83 PRO A C 1
ATOM 648 O O . PRO A 1 83 ? -1.418 2.582 16.891 1.00 83.06 83 PRO A O 1
ATOM 651 N N . GLU A 1 84 ? -3.534 2.283 17.581 1.00 83.56 84 GLU A N 1
ATOM 652 C CA . GLU A 1 84 ? -3.794 1.034 16.863 1.00 83.56 84 GLU A CA 1
ATOM 653 C C . GLU A 1 84 ? -3.849 1.251 15.353 1.00 83.56 84 GLU A C 1
ATOM 655 O O . GLU A 1 84 ? -3.267 0.472 14.592 1.00 83.56 84 GLU A O 1
ATOM 660 N N . PHE A 1 85 ? -4.465 2.349 14.912 1.00 80.62 85 PHE A N 1
ATOM 661 C CA . PHE A 1 85 ? -4.470 2.780 13.519 1.00 80.62 85 PHE A CA 1
ATOM 662 C C . PHE A 1 85 ? -3.047 3.017 13.010 1.00 80.62 85 PHE A C 1
ATOM 664 O O . PHE A 1 85 ? -2.642 2.426 12.009 1.00 80.62 85 PHE A O 1
ATOM 671 N N . VAL A 1 86 ? -2.247 3.810 13.731 1.00 77.38 86 VAL A N 1
ATOM 672 C CA . VAL A 1 86 ? -0.841 4.066 13.388 1.00 77.38 86 VAL A CA 1
ATOM 673 C C . VAL A 1 86 ? -0.044 2.770 13.408 1.00 77.38 86 VAL A C 1
ATOM 675 O O . VAL A 1 86 ? 0.747 2.530 12.504 1.00 77.38 86 VAL A O 1
ATOM 678 N N . GLN A 1 87 ? -0.258 1.889 14.384 1.00 76.44 87 GLN A N 1
ATOM 679 C CA . GLN A 1 87 ? 0.427 0.602 14.427 1.00 76.44 87 GLN A CA 1
ATOM 680 C C . GLN A 1 87 ? 0.064 -0.269 13.222 1.00 76.44 87 GLN A C 1
ATOM 682 O O . GLN A 1 87 ? 0.954 -0.882 12.628 1.00 76.44 87 GLN A O 1
ATOM 687 N N . TYR A 1 88 ? -1.212 -0.335 12.847 1.00 75.56 88 TYR A N 1
ATOM 688 C CA . TYR A 1 88 ? -1.657 -1.091 11.685 1.00 75.56 88 TYR A CA 1
ATOM 689 C C . TYR A 1 88 ? -1.070 -0.530 10.400 1.00 75.56 88 TYR A C 1
ATOM 691 O O . TYR A 1 88 ? -0.486 -1.296 9.638 1.00 75.56 88 TYR A O 1
ATOM 699 N N . ILE A 1 89 ? -1.155 0.785 10.205 1.00 69.81 89 ILE A N 1
ATOM 700 C CA . ILE A 1 89 ? -0.573 1.488 9.068 1.00 69.81 89 ILE A CA 1
ATOM 701 C C . ILE A 1 89 ? 0.946 1.318 9.058 1.00 69.81 89 ILE A C 1
ATOM 703 O O . ILE A 1 89 ? 1.481 0.968 8.030 1.00 69.81 89 ILE A O 1
ATOM 707 N N . CYS A 1 90 ? 1.681 1.447 10.154 1.00 65.81 90 CYS A N 1
ATOM 708 C CA . CYS A 1 90 ? 3.127 1.195 10.136 1.00 65.81 90 CYS A CA 1
ATOM 709 C C . CYS A 1 90 ? 3.471 -0.280 9.882 1.00 65.81 90 CYS A C 1
ATOM 711 O O . CYS A 1 90 ? 4.544 -0.593 9.380 1.00 65.81 90 CYS A O 1
ATOM 713 N N . THR A 1 91 ? 2.579 -1.204 10.244 1.00 62.03 91 THR A N 1
ATOM 714 C CA . THR A 1 91 ? 2.794 -2.643 10.037 1.00 62.03 91 THR A CA 1
ATOM 715 C C . THR A 1 91 ? 2.395 -3.098 8.627 1.00 62.03 91 THR A C 1
ATOM 717 O O . THR A 1 91 ? 2.967 -4.067 8.136 1.00 62.03 91 THR A O 1
ATOM 720 N N . HIS A 1 92 ? 1.437 -2.423 7.982 1.00 56.59 92 HIS A N 1
ATOM 721 C CA . HIS A 1 92 ? 0.870 -2.802 6.677 1.00 56.59 92 HIS A CA 1
ATOM 722 C C . HIS A 1 92 ? 1.166 -1.791 5.556 1.00 56.59 92 HIS A C 1
ATOM 724 O O . HIS A 1 92 ? 1.240 -2.168 4.404 1.00 56.59 92 HIS A O 1
ATOM 730 N N . SER A 1 93 ? 1.463 -0.535 5.868 1.00 50.19 93 SER A N 1
ATOM 731 C CA . SER A 1 93 ? 1.924 0.506 4.923 1.00 50.19 93 SER A CA 1
ATOM 732 C C . SER A 1 93 ? 3.453 0.490 4.797 1.00 50.19 93 SER A C 1
ATOM 734 O O . SER A 1 93 ? 4.120 1.518 4.715 1.00 50.19 93 SER A O 1
ATOM 736 N N . HIS A 1 94 ? 4.032 -0.706 4.852 1.00 45.41 94 HIS A N 1
ATOM 737 C CA . HIS A 1 94 ? 5.464 -0.968 4.745 1.00 45.41 94 HIS A CA 1
ATOM 738 C C . HIS A 1 94 ? 5.695 -2.006 3.638 1.00 45.41 94 HIS A C 1
ATOM 740 O O . HIS A 1 94 ? 4.783 -2.784 3.367 1.00 45.41 94 HIS A O 1
ATOM 746 N N . PRO A 1 95 ? 6.888 -2.026 3.003 1.00 47.16 95 PRO A N 1
ATOM 747 C CA . PRO A 1 95 ? 7.195 -2.525 1.645 1.00 47.16 95 PRO A CA 1
ATOM 748 C C . PRO A 1 95 ? 6.761 -3.949 1.279 1.00 47.16 95 PRO A C 1
ATOM 750 O O . PRO A 1 95 ? 6.954 -4.359 0.147 1.00 47.16 95 PRO A O 1
ATOM 753 N N . VAL A 1 96 ? 6.188 -4.702 2.211 1.00 44.12 96 VAL A N 1
ATOM 754 C CA . VAL A 1 96 ? 5.566 -6.001 1.964 1.00 44.12 96 VAL A CA 1
ATOM 755 C C . VAL A 1 96 ? 4.302 -5.854 1.111 1.00 44.12 96 VAL A C 1
ATOM 757 O O . VAL A 1 96 ? 4.138 -6.637 0.184 1.00 44.12 96 VAL A O 1
ATOM 760 N N . ASP A 1 97 ? 3.458 -4.843 1.361 1.00 54.69 97 ASP A N 1
ATOM 761 C CA . ASP A 1 97 ? 2.298 -4.581 0.491 1.00 54.69 97 ASP A CA 1
ATOM 762 C C . ASP A 1 97 ? 2.750 -3.975 -0.846 1.00 54.69 97 ASP A C 1
ATOM 764 O O . ASP A 1 97 ? 2.223 -4.352 -1.880 1.00 54.69 97 ASP A O 1
ATOM 768 N N . GLU A 1 98 ? 3.795 -3.137 -0.867 1.00 63.81 98 GLU A N 1
ATOM 769 C CA . GLU A 1 98 ? 4.340 -2.595 -2.122 1.00 63.81 98 GLU A CA 1
ATOM 770 C C . GLU A 1 98 ? 5.021 -3.687 -2.968 1.00 63.81 98 GLU A C 1
ATOM 772 O O . GLU A 1 98 ? 4.828 -3.730 -4.175 1.00 63.81 98 GLU A O 1
ATOM 777 N N . GLU A 1 99 ? 5.782 -4.608 -2.368 1.00 68.94 99 GLU A N 1
ATOM 778 C CA . GLU A 1 99 ? 6.383 -5.742 -3.081 1.00 68.94 99 GLU A CA 1
ATOM 779 C C . GLU A 1 99 ? 5.310 -6.712 -3.587 1.00 68.94 99 GLU A C 1
ATOM 781 O O . GLU A 1 99 ? 5.387 -7.143 -4.734 1.00 68.94 99 GLU A O 1
ATOM 786 N N . GLU A 1 100 ? 4.294 -7.040 -2.782 1.00 68.25 100 GLU A N 1
ATOM 787 C CA . GLU A 1 100 ? 3.184 -7.887 -3.236 1.00 68.25 100 GLU A CA 1
ATOM 788 C C . GLU A 1 100 ? 2.336 -7.189 -4.312 1.00 68.25 100 GLU A C 1
ATOM 790 O O . GLU A 1 100 ? 2.033 -7.819 -5.322 1.00 68.25 100 GLU A O 1
ATOM 795 N N . GLU A 1 101 ? 2.038 -5.892 -4.189 1.00 73.44 101 GLU A N 1
ATOM 796 C CA . GLU A 1 101 ? 1.351 -5.106 -5.226 1.00 73.44 101 GLU A CA 1
ATOM 797 C C . GLU A 1 101 ? 2.173 -5.032 -6.516 1.00 73.44 101 GLU A C 1
ATOM 799 O O . GLU A 1 101 ? 1.637 -5.257 -7.602 1.00 73.44 101 GLU A O 1
ATOM 804 N N . LEU A 1 102 ? 3.483 -4.784 -6.423 1.00 80.19 102 LEU A N 1
ATOM 805 C CA . LEU A 1 102 ? 4.388 -4.783 -7.575 1.00 80.19 102 LEU A CA 1
ATOM 806 C C . LEU A 1 102 ? 4.470 -6.168 -8.214 1.00 80.19 102 LEU A C 1
ATOM 808 O O . LEU A 1 102 ? 4.542 -6.278 -9.436 1.00 80.19 102 LEU A O 1
ATOM 812 N N . ARG A 1 103 ? 4.417 -7.236 -7.417 1.00 82.25 103 ARG A N 1
ATOM 813 C CA . ARG A 1 103 ? 4.444 -8.619 -7.898 1.00 82.25 103 ARG A CA 1
ATOM 814 C C . ARG A 1 103 ? 3.124 -9.046 -8.526 1.00 82.25 103 ARG A C 1
ATOM 816 O O . ARG A 1 103 ? 3.133 -9.783 -9.513 1.00 82.25 103 ARG A O 1
ATOM 823 N N . GLU A 1 104 ? 1.993 -8.607 -7.988 1.00 82.12 104 GLU A N 1
ATOM 824 C CA . GLU A 1 104 ? 0.682 -8.794 -8.608 1.00 82.12 104 GLU A CA 1
ATOM 825 C C . GLU A 1 104 ? 0.579 -7.999 -9.907 1.00 82.12 104 GLU A C 1
ATOM 827 O O . GLU A 1 104 ? 0.181 -8.562 -10.927 1.00 82.12 104 GLU A O 1
ATOM 832 N N . ALA A 1 105 ? 1.025 -6.741 -9.913 1.00 83.56 105 ALA A N 1
ATOM 833 C CA . ALA A 1 105 ? 1.107 -5.928 -11.119 1.00 83.56 105 ALA A CA 1
ATOM 834 C C . ALA A 1 105 ? 2.006 -6.595 -12.168 1.00 83.56 105 ALA A C 1
ATOM 836 O O . ALA A 1 105 ? 1.580 -6.767 -13.308 1.00 83.56 105 ALA A O 1
ATOM 837 N N . PHE A 1 106 ? 3.192 -7.073 -11.780 1.00 84.75 106 PHE A N 1
ATOM 838 C CA . PHE A 1 106 ? 4.100 -7.792 -12.674 1.00 84.75 106 PHE A CA 1
ATOM 839 C C . PHE A 1 106 ? 3.418 -9.002 -13.326 1.00 84.75 106 PHE A C 1
ATOM 841 O O . PHE A 1 106 ? 3.470 -9.142 -14.542 1.00 84.75 106 PHE A O 1
ATOM 848 N N . LYS A 1 107 ? 2.685 -9.820 -12.558 1.00 85.00 107 LYS A N 1
ATOM 849 C CA . LYS A 1 107 ? 1.899 -10.953 -13.093 1.00 85.00 107 LYS A CA 1
ATOM 850 C C . LYS A 1 107 ? 0.763 -10.531 -14.027 1.00 85.00 107 LYS A C 1
ATOM 852 O O . LYS A 1 107 ? 0.306 -11.326 -14.843 1.00 85.00 107 LYS A O 1
ATOM 857 N N . VAL A 1 108 ? 0.232 -9.318 -13.879 1.00 85.50 108 VAL A N 1
ATOM 858 C CA . VAL A 1 108 ? -0.782 -8.800 -14.806 1.00 85.50 108 VAL A CA 1
ATOM 859 C C . VAL A 1 108 ? -0.149 -8.496 -16.162 1.00 85.50 108 VAL A C 1
ATOM 861 O O . VAL A 1 108 ? -0.800 -8.761 -17.179 1.00 85.50 108 VAL A O 1
ATOM 864 N N . PHE A 1 109 ? 1.081 -7.976 -16.167 1.00 83.88 109 PHE A N 1
ATOM 865 C CA . PHE A 1 109 ? 1.866 -7.685 -17.367 1.00 83.88 109 PHE A CA 1
ATOM 866 C C . PHE A 1 109 ? 2.455 -8.945 -18.015 1.00 83.88 109 PHE A C 1
ATOM 868 O O . PHE A 1 109 ? 2.203 -9.154 -19.196 1.00 83.88 109 PHE A O 1
ATOM 875 N N . ASP A 1 110 ? 3.146 -9.799 -17.263 1.00 87.31 110 ASP A N 1
ATOM 876 C CA . ASP A 1 110 ? 3.714 -11.075 -17.722 1.00 87.31 110 ASP A CA 1
ATOM 877 C C . ASP A 1 110 ? 2.595 -12.104 -17.990 1.00 87.31 110 ASP A C 1
ATOM 879 O O . ASP A 1 110 ? 2.119 -12.807 -17.092 1.00 87.31 110 ASP A O 1
ATOM 883 N N . LYS A 1 111 ? 2.104 -12.157 -19.235 1.00 82.62 111 LYS A N 1
ATOM 884 C CA . LYS A 1 111 ? 0.953 -12.999 -19.607 1.00 82.62 111 LYS A CA 1
ATOM 885 C C . LYS A 1 111 ? 1.347 -14.447 -19.824 1.00 82.62 111 LYS A C 1
ATOM 887 O O . LYS A 1 111 ? 0.506 -15.332 -19.641 1.00 82.62 111 LYS A O 1
ATOM 892 N N . ASN A 1 112 ? 2.570 -14.680 -20.285 1.00 84.56 112 ASN A N 1
ATOM 893 C CA . ASN A 1 112 ? 3.067 -16.017 -20.575 1.00 84.56 112 ASN A CA 1
ATOM 894 C C . ASN A 1 112 ? 3.703 -16.687 -19.334 1.00 84.56 112 ASN A C 1
ATOM 896 O O . ASN A 1 112 ? 3.866 -17.909 -19.337 1.00 84.56 112 ASN A O 1
ATOM 900 N N . GLY A 1 113 ? 3.959 -15.923 -18.266 1.00 84.62 113 GLY A N 1
ATOM 901 C CA . GLY A 1 113 ? 4.506 -16.388 -16.995 1.00 84.62 113 GLY A CA 1
ATOM 902 C C . GLY A 1 113 ? 5.994 -16.728 -17.064 1.00 84.62 113 GLY A C 1
ATOM 903 O O . GLY A 1 113 ? 6.450 -17.563 -16.276 1.00 84.62 113 GLY A O 1
ATOM 904 N N . ASP A 1 114 ? 6.729 -16.175 -18.032 1.00 87.25 114 ASP A N 1
ATOM 905 C CA . ASP A 1 114 ? 8.148 -16.475 -18.240 1.00 87.25 114 ASP A CA 1
ATOM 906 C C . ASP A 1 114 ? 9.086 -15.646 -17.343 1.00 87.25 114 ASP A C 1
ATOM 908 O O . ASP A 1 114 ? 10.293 -15.908 -17.299 1.00 87.25 114 ASP A O 1
ATOM 912 N N . GLY A 1 115 ? 8.530 -14.717 -16.557 1.00 85.44 115 GLY A N 1
ATOM 913 C CA . GLY A 1 115 ? 9.276 -13.844 -15.657 1.00 85.44 115 GLY A CA 1
ATOM 914 C C . GLY A 1 115 ? 9.887 -12.624 -16.347 1.00 85.44 115 GLY A C 1
ATOM 915 O O . GLY A 1 115 ? 10.699 -11.933 -15.725 1.00 85.44 115 GLY A O 1
ATOM 916 N N . LEU A 1 116 ? 9.520 -12.354 -17.601 1.00 87.62 116 LEU A N 1
ATOM 917 C CA . LEU A 1 116 ? 9.944 -11.210 -18.397 1.00 87.62 116 LEU A CA 1
ATOM 918 C C . LEU A 1 116 ? 8.708 -10.505 -18.968 1.00 87.62 116 LEU A C 1
ATOM 920 O O . LEU A 1 116 ? 7.727 -11.127 -19.347 1.00 87.62 116 LEU A O 1
ATOM 924 N N . ILE A 1 117 ? 8.754 -9.178 -19.050 1.00 87.62 117 ILE A N 1
ATOM 925 C CA . ILE A 1 117 ? 7.690 -8.383 -19.665 1.00 87.62 117 ILE A CA 1
ATOM 926 C C . ILE A 1 117 ? 8.201 -7.815 -20.983 1.00 87.62 117 ILE A C 1
ATOM 928 O O . ILE A 1 117 ? 9.196 -7.086 -21.028 1.00 87.62 117 ILE A O 1
ATOM 932 N N . THR A 1 118 ? 7.486 -8.114 -22.063 1.00 87.62 118 THR A N 1
ATOM 933 C CA . THR A 1 118 ? 7.769 -7.619 -23.415 1.00 87.62 118 THR A CA 1
ATOM 934 C C . THR A 1 118 ? 6.972 -6.356 -23.767 1.00 87.62 118 THR A C 1
ATOM 936 O O . THR A 1 118 ? 5.917 -6.072 -23.198 1.00 87.62 118 THR A O 1
ATOM 939 N N . ALA A 1 119 ? 7.409 -5.616 -24.795 1.00 85.19 119 ALA A N 1
ATOM 940 C CA . ALA A 1 119 ? 6.651 -4.475 -25.338 1.00 85.19 119 ALA A CA 1
ATOM 941 C C . ALA A 1 119 ? 5.226 -4.846 -25.768 1.00 85.19 119 ALA A C 1
ATOM 943 O O . ALA A 1 119 ? 4.287 -4.068 -25.583 1.00 85.19 119 ALA A O 1
ATOM 944 N N . GLY A 1 120 ? 5.055 -6.053 -26.313 1.00 85.12 120 GLY A N 1
ATOM 945 C CA . GLY A 1 120 ? 3.747 -6.569 -26.702 1.00 85.12 120 GLY A CA 1
ATOM 946 C C . GLY A 1 120 ? 2.813 -6.754 -25.506 1.00 85.12 120 GLY A C 1
ATOM 947 O O . GLY A 1 120 ? 1.636 -6.404 -25.588 1.00 85.12 120 GLY A O 1
ATOM 948 N N . GLU A 1 121 ? 3.338 -7.246 -24.388 1.00 87.38 121 GLU A N 1
ATOM 949 C CA . GLU A 1 121 ? 2.579 -7.465 -23.156 1.00 87.38 121 GLU A CA 1
ATOM 950 C C . GLU A 1 121 ? 2.190 -6.160 -22.465 1.00 87.38 121 GLU A C 1
ATOM 952 O O . GLU A 1 121 ? 1.019 -5.978 -22.121 1.00 87.38 121 GLU A O 1
ATOM 957 N N . VAL A 1 122 ? 3.118 -5.200 -22.372 1.00 84.69 122 VAL A N 1
ATOM 958 C CA . VAL A 1 122 ? 2.813 -3.843 -21.883 1.00 84.69 122 VAL A CA 1
ATOM 959 C C . VAL A 1 122 ? 1.693 -3.220 -22.711 1.00 84.69 122 VAL A C 1
ATOM 961 O O . VAL A 1 122 ? 0.692 -2.761 -22.158 1.00 84.69 122 VAL A O 1
ATOM 964 N N . LYS A 1 123 ? 1.799 -3.276 -24.044 1.00 84.56 123 LYS A N 1
ATOM 965 C CA . LYS A 1 123 ? 0.782 -2.739 -24.958 1.00 84.56 123 LYS A CA 1
ATOM 966 C C . LYS A 1 123 ? -0.591 -3.366 -24.739 1.00 84.56 123 LYS A C 1
ATOM 968 O O . LYS A 1 123 ? -1.600 -2.664 -24.762 1.00 84.56 123 LYS A O 1
ATOM 973 N N . GLN A 1 124 ? -0.648 -4.683 -24.553 1.00 85.50 124 GLN A N 1
ATOM 974 C CA . GLN A 1 124 ? -1.910 -5.388 -24.334 1.00 85.50 124 GLN A CA 1
ATOM 975 C C . GLN A 1 124 ? -2.571 -4.996 -23.013 1.00 85.50 124 GLN A C 1
ATOM 977 O O . GLN A 1 124 ? -3.786 -4.775 -22.984 1.00 85.50 124 GLN A O 1
ATOM 982 N N . VAL A 1 125 ? -1.794 -4.896 -21.934 1.00 84.56 125 VAL A N 1
ATOM 983 C CA . VAL A 1 125 ? -2.325 -4.517 -20.620 1.00 84.56 125 VAL A CA 1
ATOM 984 C C . VAL A 1 125 ? -2.782 -3.066 -20.607 1.00 84.56 125 VAL A C 1
ATOM 986 O O . VAL A 1 125 ? -3.922 -2.815 -20.224 1.00 84.56 125 VAL A O 1
ATOM 989 N N . LEU A 1 126 ? -1.972 -2.132 -21.111 1.00 81.44 126 LEU A N 1
ATOM 990 C CA . LEU A 1 126 ? -2.338 -0.712 -21.164 1.00 81.44 126 LEU A CA 1
ATOM 991 C C . LEU A 1 126 ? -3.596 -0.481 -22.003 1.00 81.44 126 LEU A C 1
ATOM 993 O O . LEU A 1 126 ? -4.536 0.170 -21.548 1.00 81.44 126 LEU A O 1
ATOM 997 N N . LYS A 1 127 ? -3.693 -1.142 -23.162 1.00 80.62 127 LYS A N 1
ATOM 998 C CA . LYS A 1 127 ? -4.905 -1.101 -23.987 1.00 80.62 127 LYS A CA 1
ATOM 999 C C . LYS A 1 127 ? -6.130 -1.657 -23.255 1.00 80.62 127 LYS A C 1
ATOM 1001 O O . LYS A 1 127 ? -7.236 -1.159 -23.450 1.00 80.62 127 LYS A O 1
ATOM 1006 N N . SER A 1 128 ? -5.946 -2.673 -22.411 1.00 77.00 128 SER A N 1
ATOM 1007 C CA . SER A 1 128 ? -7.019 -3.241 -21.580 1.00 77.00 128 SER A CA 1
ATOM 1008 C C . SER A 1 128 ? -7.427 -2.314 -20.428 1.00 77.00 128 SER A C 1
ATOM 1010 O O . SER A 1 128 ? -8.578 -2.353 -20.004 1.00 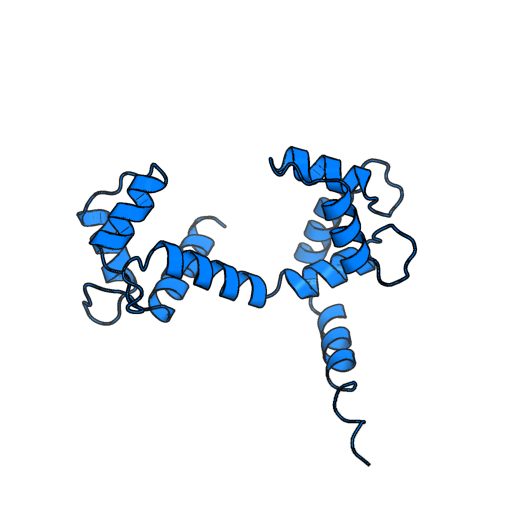77.00 128 SER A O 1
ATOM 1012 N N . MET A 1 129 ? -6.515 -1.462 -19.956 1.00 71.31 129 MET A N 1
ATOM 1013 C CA . MET A 1 129 ? -6.770 -0.412 -1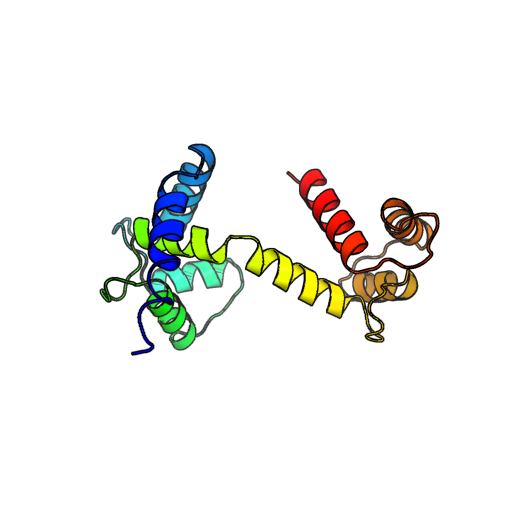8.961 1.00 71.31 129 MET A CA 1
ATOM 1014 C C . MET A 1 129 ? -7.356 0.871 -19.578 1.00 71.31 129 MET A C 1
ATOM 1016 O O . MET A 1 129 ? -7.717 1.792 -18.852 1.00 71.31 129 MET A O 1
ATOM 1020 N N . GLY A 1 130 ? -7.503 0.922 -20.907 1.00 75.69 130 GLY A N 1
ATOM 1021 C CA . GLY A 1 130 ? -8.021 2.083 -21.634 1.00 75.69 130 GLY A CA 1
ATOM 1022 C C . GLY A 1 130 ? -6.955 3.116 -22.005 1.00 75.69 130 GLY A C 1
ATOM 1023 O O . GLY A 1 130 ? -7.296 4.157 -22.564 1.00 75.69 130 GLY A O 1
ATOM 1024 N N . GLU A 1 131 ? -5.678 2.827 -21.749 1.00 74.69 131 GLU A N 1
ATOM 1025 C CA . GLU A 1 131 ? -4.559 3.662 -22.169 1.00 74.69 131 GLU A CA 1
ATOM 1026 C C . GLU A 1 131 ? -4.062 3.256 -23.559 1.00 74.69 131 GLU A C 1
ATOM 1028 O O . GLU A 1 131 ? -3.804 2.088 -23.851 1.00 74.69 131 GLU A O 1
ATOM 1033 N N . ASN A 1 132 ? -3.914 4.245 -24.439 1.00 76.88 132 ASN A N 1
ATOM 1034 C CA . ASN A 1 132 ? -3.436 4.055 -25.804 1.00 76.88 132 ASN A CA 1
ATOM 1035 C C . ASN A 1 132 ? -2.080 4.748 -25.960 1.00 76.88 132 ASN A C 1
ATOM 1037 O O . ASN A 1 132 ? -2.004 5.877 -26.440 1.00 76.88 132 ASN A O 1
ATOM 1041 N N . LEU A 1 133 ? -1.017 4.061 -25.550 1.00 78.38 133 LEU A N 1
ATOM 1042 C CA . LEU A 1 133 ? 0.348 4.483 -25.856 1.00 78.38 133 LEU A CA 1
ATOM 1043 C C . LEU A 1 133 ? 0.762 3.996 -27.248 1.00 78.38 133 LEU A C 1
ATOM 1045 O O . LEU A 1 133 ? 0.368 2.913 -27.699 1.00 78.38 133 LEU A O 1
ATOM 1049 N N . SER A 1 134 ? 1.565 4.806 -27.932 1.00 84.00 134 SER A N 1
ATOM 1050 C CA . SER A 1 134 ? 2.195 4.432 -29.196 1.00 84.00 134 SER A CA 1
ATOM 1051 C C . SER A 1 134 ? 3.311 3.403 -28.984 1.00 84.00 134 SER A C 1
ATOM 1053 O O . SER A 1 134 ? 3.899 3.302 -27.906 1.00 84.00 134 SER A O 1
ATOM 1055 N N . ASP A 1 135 ? 3.644 2.653 -30.038 1.00 82.81 135 ASP A N 1
ATOM 1056 C CA . ASP A 1 135 ? 4.745 1.679 -29.990 1.00 82.81 135 ASP A CA 1
ATOM 1057 C C . ASP A 1 135 ? 6.082 2.339 -29.620 1.00 82.81 135 ASP A C 1
ATOM 1059 O O . ASP A 1 135 ? 6.896 1.747 -28.917 1.00 82.81 135 ASP A O 1
ATOM 1063 N N . GLU A 1 136 ? 6.278 3.596 -30.022 1.00 83.69 136 GLU A N 1
ATOM 1064 C CA . GLU A 1 136 ? 7.460 4.390 -29.683 1.00 83.69 136 GLU A CA 1
ATOM 1065 C C . GLU A 1 136 ? 7.523 4.750 -28.192 1.00 83.69 136 GLU A C 1
ATOM 1067 O O . GLU A 1 136 ? 8.603 4.730 -27.603 1.00 83.69 136 GLU A O 1
ATOM 1072 N N . GLU A 1 137 ? 6.390 5.071 -27.563 1.00 81.38 137 GLU A N 1
ATOM 1073 C CA . GLU A 1 137 ? 6.323 5.381 -26.128 1.00 81.38 137 GLU A CA 1
ATOM 1074 C C . GLU A 1 137 ? 6.567 4.138 -25.278 1.00 81.38 137 GLU A C 1
ATOM 1076 O O . GLU A 1 137 ? 7.372 4.175 -24.349 1.00 81.38 137 GLU A O 1
ATOM 1081 N N . ILE A 1 138 ? 5.946 3.017 -25.644 1.00 81.25 138 ILE A N 1
ATOM 1082 C CA . ILE A 1 138 ? 6.142 1.735 -24.958 1.00 81.25 138 ILE A CA 1
ATOM 1083 C C . ILE A 1 138 ? 7.598 1.281 -25.094 1.00 81.25 138 ILE A C 1
ATOM 1085 O O . ILE A 1 138 ? 8.217 0.859 -24.116 1.00 81.25 138 ILE A O 1
ATOM 1089 N N . HIS A 1 139 ? 8.179 1.425 -26.288 1.00 81.25 139 HIS A N 1
ATOM 1090 C CA . HIS A 1 139 ? 9.583 1.106 -26.514 1.00 81.25 139 HIS A CA 1
ATOM 1091 C C . HIS A 1 139 ? 10.509 1.992 -25.672 1.00 81.25 139 HIS A C 1
ATOM 1093 O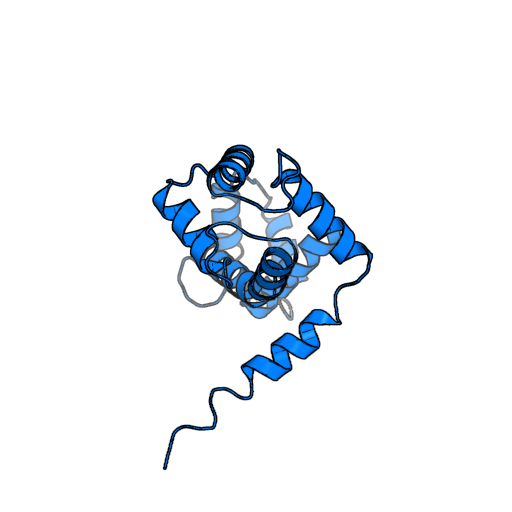 O . HIS A 1 139 ? 11.438 1.483 -25.048 1.00 81.25 139 HIS A O 1
ATOM 1099 N N . LYS A 1 140 ? 10.230 3.300 -25.574 1.00 79.19 140 LYS A N 1
ATOM 1100 C CA . LYS A 1 140 ? 10.980 4.208 -24.692 1.00 79.19 140 LYS A CA 1
ATOM 1101 C C . LYS A 1 140 ? 10.885 3.796 -23.226 1.00 79.19 140 LYS A C 1
ATOM 1103 O O . LYS A 1 140 ? 11.910 3.814 -22.552 1.00 79.19 140 LYS A O 1
ATOM 1108 N N . MET A 1 141 ? 9.704 3.407 -22.740 1.00 77.12 141 MET A N 1
ATOM 1109 C CA . MET A 1 141 ? 9.525 2.940 -21.359 1.00 77.12 141 MET A CA 1
ATOM 1110 C C . MET A 1 141 ? 10.411 1.726 -21.070 1.00 77.12 141 MET A C 1
ATOM 1112 O O . MET A 1 141 ? 11.175 1.752 -20.109 1.00 77.12 141 MET A O 1
ATOM 1116 N N . ILE A 1 142 ? 10.391 0.720 -21.946 1.00 79.50 142 ILE A N 1
ATOM 1117 C CA . ILE A 1 142 ? 11.185 -0.509 -21.796 1.00 79.50 142 ILE A CA 1
ATOM 1118 C C . ILE A 1 142 ? 12.683 -0.227 -21.880 1.00 79.50 142 ILE A C 1
ATOM 1120 O O . ILE A 1 142 ? 13.428 -0.635 -20.998 1.00 79.50 142 ILE A O 1
ATOM 1124 N N . VAL A 1 143 ? 13.131 0.528 -22.884 1.00 79.31 143 VAL A N 1
ATOM 1125 C CA . VAL A 1 143 ? 14.557 0.853 -23.061 1.00 79.31 143 VAL A CA 1
ATOM 1126 C C . VAL A 1 143 ? 15.090 1.736 -21.928 1.00 79.31 143 VAL A C 1
ATOM 1128 O O . VAL A 1 143 ? 16.276 1.680 -21.614 1.00 79.31 143 VAL A O 1
ATOM 1131 N N . SER A 1 144 ? 14.236 2.552 -21.300 1.00 74.00 144 SER A N 1
ATOM 1132 C CA . SER A 1 144 ? 14.652 3.442 -20.211 1.00 74.00 144 SER A CA 1
ATOM 1133 C C . SER A 1 144 ? 15.006 2.725 -18.905 1.00 74.00 144 SER A C 1
ATOM 1135 O O . SER A 1 144 ? 15.733 3.306 -18.099 1.00 74.00 144 SER A O 1
ATOM 1137 N N . VAL A 1 145 ? 14.512 1.497 -18.706 1.00 73.56 145 VAL A N 1
ATOM 1138 C CA . VAL A 1 145 ? 14.722 0.705 -17.477 1.00 73.56 145 VAL A CA 1
ATOM 1139 C C . VAL A 1 145 ? 15.395 -0.640 -17.737 1.00 73.56 145 VAL A C 1
ATOM 1141 O O . VAL A 1 145 ? 16.115 -1.139 -16.881 1.00 73.56 145 VAL A O 1
ATOM 1144 N N . GLY A 1 146 ? 15.221 -1.215 -18.928 1.00 70.50 146 GLY A N 1
ATOM 1145 C CA . GLY A 1 146 ? 15.872 -2.455 -19.320 1.00 70.50 146 GLY A CA 1
ATOM 1146 C C . GLY A 1 146 ? 17.384 -2.280 -19.387 1.00 70.50 146 GLY A C 1
ATOM 1147 O O . GLY A 1 146 ? 17.909 -1.411 -20.093 1.00 70.50 146 GLY A O 1
ATOM 1148 N N . LYS A 1 147 ? 18.123 -3.132 -18.675 1.00 60.16 147 LYS A N 1
ATOM 1149 C CA . LYS A 1 147 ? 19.588 -3.105 -18.731 1.00 60.16 147 LYS A CA 1
ATOM 1150 C C . LYS A 1 147 ? 20.083 -3.444 -20.140 1.00 60.16 147 LYS A C 1
ATOM 1152 O O . LYS A 1 147 ? 19.847 -4.527 -20.659 1.00 60.16 147 LYS A O 1
ATOM 1157 N N . SER A 1 148 ? 20.864 -2.529 -20.719 1.00 53.81 148 SER A N 1
ATOM 1158 C CA . SER A 1 148 ? 21.645 -2.721 -21.956 1.00 53.81 148 SER A CA 1
ATOM 1159 C C . SER A 1 148 ? 20.843 -3.161 -23.192 1.00 53.81 148 SER A C 1
ATOM 1161 O O . SER A 1 148 ? 21.185 -4.151 -23.832 1.00 53.81 148 SER A O 1
ATOM 1163 N N . GLY A 1 149 ? 19.811 -2.400 -23.571 1.00 57.09 149 GLY A N 1
ATOM 1164 C CA . GLY A 1 149 ? 19.142 -2.573 -24.870 1.00 57.09 149 GLY A CA 1
ATOM 1165 C C . GLY A 1 149 ? 18.300 -3.845 -24.987 1.00 57.09 149 GLY A C 1
ATOM 1166 O O . GLY A 1 149 ? 18.048 -4.310 -26.096 1.00 57.09 149 GLY A O 1
ATOM 1167 N N . ALA A 1 150 ? 17.886 -4.414 -23.855 1.00 64.25 150 ALA A N 1
ATOM 1168 C CA . ALA A 1 150 ? 16.943 -5.518 -23.831 1.00 64.25 150 ALA A CA 1
ATOM 1169 C C . ALA A 1 150 ? 15.557 -5.055 -24.321 1.00 64.25 150 ALA A C 1
ATOM 1171 O O . ALA A 1 150 ? 15.054 -4.009 -23.914 1.00 64.25 150 ALA A O 1
ATOM 1172 N N . GLU A 1 151 ? 14.922 -5.855 -25.181 1.00 75.12 151 GLU A N 1
ATOM 1173 C CA . GLU A 1 151 ? 13.528 -5.661 -25.628 1.00 75.12 151 GLU A CA 1
ATOM 1174 C C . GLU A 1 151 ? 12.499 -6.140 -24.583 1.00 75.12 151 GLU A C 1
ATOM 1176 O O . GLU A 1 151 ? 11.290 -6.158 -24.834 1.00 75.12 151 GLU A O 1
ATOM 1181 N N . GLN A 1 152 ? 12.990 -6.569 -23.421 1.00 81.69 152 GLN A N 1
ATOM 1182 C CA . GLN A 1 152 ? 12.239 -7.196 -22.344 1.00 81.69 152 GLN A CA 1
ATOM 1183 C C . GLN A 1 152 ? 12.801 -6.715 -21.004 1.00 81.69 152 GLN A C 1
ATOM 1185 O O . GLN A 1 152 ? 14.005 -6.478 -20.894 1.00 81.69 152 GLN A O 1
ATOM 1190 N N . ILE A 1 153 ? 11.942 -6.590 -19.996 1.00 87.00 153 ILE A N 1
ATOM 1191 C CA . ILE A 1 153 ? 12.326 -6.181 -18.638 1.00 87.00 153 ILE A CA 1
ATOM 1192 C C . ILE A 1 153 ? 11.992 -7.296 -17.652 1.00 87.00 153 ILE A C 1
ATOM 1194 O O . ILE A 1 153 ? 10.956 -7.947 -17.773 1.00 87.00 153 ILE A O 1
ATOM 1198 N N . ASN A 1 154 ? 12.879 -7.543 -16.694 1.00 87.81 154 ASN A N 1
ATOM 1199 C CA . ASN A 1 154 ? 12.625 -8.485 -15.603 1.00 87.81 154 ASN A CA 1
ATOM 1200 C C . ASN A 1 154 ? 11.887 -7.788 -14.445 1.00 87.81 154 ASN A C 1
ATOM 1202 O O . ASN A 1 154 ? 11.541 -6.605 -14.518 1.00 87.81 154 ASN A O 1
ATOM 1206 N N . TYR A 1 155 ? 11.632 -8.531 -13.369 1.00 85.38 155 TYR A N 1
ATOM 1207 C CA . TYR A 1 155 ? 10.971 -7.997 -12.182 1.00 85.38 155 TYR A CA 1
ATOM 1208 C C . TYR A 1 155 ? 11.727 -6.811 -11.572 1.00 85.38 155 TYR A C 1
ATOM 1210 O O . TYR A 1 155 ? 11.114 -5.803 -11.230 1.00 85.38 155 TYR A O 1
ATOM 1218 N N . GLU A 1 156 ? 13.052 -6.893 -11.469 1.00 85.00 156 GLU A N 1
ATOM 1219 C CA . GLU A 1 156 ? 13.874 -5.829 -10.896 1.00 85.00 156 GLU A CA 1
ATOM 1220 C C . GLU A 1 156 ? 13.773 -4.522 -11.699 1.00 85.00 156 GLU A C 1
ATOM 1222 O O . GLU A 1 156 ? 13.586 -3.454 -11.113 1.00 85.00 156 GLU A O 1
ATOM 1227 N N . ASP A 1 157 ? 13.826 -4.614 -13.028 1.00 85.50 157 ASP A N 1
ATOM 1228 C CA . ASP A 1 157 ? 13.698 -3.479 -13.946 1.00 85.50 157 ASP A CA 1
ATOM 1229 C C . ASP A 1 157 ? 12.266 -2.887 -13.902 1.00 85.50 157 ASP A C 1
ATOM 1231 O O . ASP A 1 157 ? 12.079 -1.669 -13.954 1.00 85.50 157 ASP A O 1
ATOM 1235 N N . PHE A 1 158 ? 11.235 -3.729 -13.737 1.00 84.19 158 PHE A N 1
ATOM 1236 C CA . PHE A 1 158 ? 9.844 -3.289 -13.554 1.00 84.19 158 PHE A CA 1
ATOM 1237 C C . PHE A 1 158 ? 9.641 -2.514 -12.244 1.00 84.19 158 PHE A C 1
ATOM 1239 O O . PHE A 1 158 ? 8.954 -1.491 -12.226 1.00 84.19 158 PHE A O 1
ATOM 1246 N N . VAL A 1 159 ? 10.262 -2.961 -11.149 1.00 83.44 159 VAL A N 1
ATOM 1247 C CA . VAL A 1 159 ? 10.222 -2.249 -9.863 1.00 83.44 159 VAL A CA 1
ATOM 1248 C C . VAL A 1 159 ? 10.878 -0.870 -9.984 1.00 83.44 159 VAL A C 1
ATOM 1250 O O . VAL A 1 159 ? 10.364 0.103 -9.432 1.00 83.44 159 VAL A O 1
ATOM 1253 N N . GLU A 1 160 ? 11.986 -0.758 -10.720 1.00 80.94 160 GLU A N 1
ATOM 1254 C CA . GLU A 1 160 ? 12.642 0.528 -10.986 1.00 80.94 160 GLU A CA 1
ATOM 1255 C C . GLU A 1 160 ? 11.742 1.468 -11.806 1.00 80.94 160 GLU A C 1
ATOM 1257 O O . GLU A 1 160 ? 11.611 2.650 -11.474 1.00 80.94 160 GLU A O 1
ATOM 1262 N N . LEU A 1 161 ? 11.036 0.931 -12.808 1.00 78.56 161 LEU A N 1
ATOM 1263 C CA . LEU A 1 161 ? 10.051 1.676 -13.597 1.00 78.56 161 LEU A CA 1
ATOM 1264 C C . LEU A 1 161 ? 8.896 2.209 -12.742 1.00 78.56 161 LEU A C 1
ATOM 1266 O O . LEU A 1 161 ? 8.545 3.387 -12.840 1.00 78.56 161 LEU A O 1
ATOM 1270 N N . ALA A 1 162 ? 8.319 1.354 -11.896 1.00 76.00 162 ALA A N 1
ATOM 1271 C CA . ALA A 1 162 ? 7.206 1.718 -11.026 1.00 76.00 162 ALA A CA 1
ATOM 1272 C C . ALA A 1 162 ? 7.609 2.792 -10.002 1.00 76.00 162 ALA A C 1
ATOM 1274 O O . ALA A 1 162 ? 6.861 3.745 -9.778 1.00 76.00 162 ALA A O 1
ATOM 1275 N N . LYS A 1 163 ? 8.820 2.691 -9.439 1.00 72.19 163 LYS A N 1
ATOM 1276 C CA . LYS A 1 163 ? 9.362 3.692 -8.506 1.00 72.19 163 LYS A CA 1
ATOM 1277 C C . LYS A 1 163 ? 9.586 5.045 -9.172 1.00 72.19 163 LYS A C 1
ATOM 1279 O O . LYS A 1 163 ? 9.172 6.062 -8.628 1.00 72.19 163 LYS A O 1
ATOM 1284 N N . ARG A 1 164 ? 10.157 5.063 -10.379 1.00 68.75 164 ARG A N 1
ATOM 1285 C CA . ARG A 1 164 ? 10.413 6.305 -11.122 1.00 68.75 164 ARG A CA 1
ATOM 1286 C C . ARG A 1 164 ? 9.131 7.047 -11.503 1.00 68.75 164 ARG A C 1
ATOM 1288 O O . ARG A 1 164 ? 9.111 8.271 -11.496 1.00 68.75 164 ARG A O 1
ATOM 1295 N N . LYS A 1 165 ? 8.062 6.314 -11.834 1.00 60.69 165 LYS A N 1
ATOM 1296 C CA . LYS A 1 165 ? 6.742 6.902 -12.101 1.00 60.69 165 LYS A CA 1
ATOM 1297 C C . LYS A 1 165 ? 6.117 7.508 -10.845 1.00 60.69 165 LYS A C 1
ATOM 1299 O O . LYS A 1 165 ? 5.474 8.540 -10.960 1.00 60.69 165 LYS A O 1
ATOM 1304 N N . LYS A 1 166 ? 6.316 6.904 -9.671 1.00 56.81 166 LYS A N 1
ATOM 1305 C CA . LYS A 1 166 ? 5.800 7.422 -8.394 1.00 56.81 166 LYS A CA 1
ATOM 1306 C C . LYS A 1 166 ? 6.393 8.800 -8.064 1.00 56.81 166 LYS A C 1
ATOM 1308 O O . LYS A 1 166 ? 5.646 9.714 -7.755 1.00 56.81 166 LYS A O 1
ATOM 1313 N N . GLU A 1 167 ? 7.696 8.978 -8.286 1.00 50.19 167 GLU A N 1
ATOM 1314 C CA . GLU A 1 167 ? 8.407 10.255 -8.084 1.00 50.19 167 GLU A CA 1
ATOM 1315 C C . GLU A 1 167 ? 8.039 11.362 -9.096 1.00 50.19 167 GLU A C 1
ATOM 1317 O O . GLU A 1 167 ? 8.365 12.522 -8.876 1.00 50.19 167 GLU A O 1
ATOM 1322 N N . GLU A 1 168 ? 7.399 11.031 -10.224 1.00 48.59 168 GLU A N 1
ATOM 1323 C CA . GLU A 1 168 ? 6.970 12.018 -11.232 1.00 48.59 168 GLU A CA 1
ATOM 1324 C C . GLU A 1 168 ? 5.604 12.653 -10.890 1.00 48.59 168 GLU A C 1
ATOM 1326 O O . GLU A 1 168 ? 5.239 13.673 -11.477 1.00 48.59 168 GLU A O 1
ATOM 1331 N N . TYR A 1 169 ? 4.851 12.060 -9.953 1.00 43.34 169 TYR A N 1
ATOM 1332 C CA . TYR A 1 169 ? 3.514 12.508 -9.536 1.00 43.34 169 TYR A CA 1
ATOM 1333 C C . TYR A 1 169 ? 3.430 13.002 -8.076 1.00 43.34 169 TYR A C 1
ATOM 1335 O O . TYR A 1 169 ? 2.356 13.473 -7.692 1.00 43.34 169 TYR A O 1
ATOM 1343 N N . ASP A 1 170 ? 4.525 12.931 -7.310 1.00 41.50 170 ASP A N 1
ATOM 1344 C CA . ASP A 1 170 ? 4.701 13.565 -5.987 1.00 41.50 170 ASP A CA 1
ATOM 1345 C C . ASP A 1 170 ? 5.335 14.968 -6.118 1.00 41.50 170 ASP A C 1
ATOM 1347 O O . ASP A 1 170 ? 4.914 15.891 -5.379 1.00 41.50 170 ASP A O 1
#

Organism: NCBI:txid2023653